Protein AF-A0A967FHE9-F1 (afdb_monomer)

Secondary structure (DSSP, 8-state):
-HHHHHHHHT--EEEE-S-TT--HHHHHHTT-TTS-HHHHHHHHHHHHHHTTGGGGGGEEEE------S-TT---

Sequence (75 aa):
QYLDIGCKYNLPLLLSTPTWRASRERIKKAGYETKDVNADNFRFFDDMRQSYGDYADKIIICGLLSCRGDAYNHA

Solvent-accessible surface area (backbone atoms only — not comparable to full-atom values): 4639 Å² total; per-residue (Å²): 107,69,66,56,52,28,58,77,70,71,45,76,41,83,45,63,33,95,31,52,69,67,44,71,70,50,33,44,76,70,74,38,70,92,52,63,64,65,58,54,42,46,49,56,50,48,56,57,40,57,74,53,53,84,58,30,82,43,51,45,79,40,87,31,77,57,80,93,79,56,92,85,60,88,122

Foldseek 3Di:
DVLVVCLVVVHAEEAEFPCQPVDCVSCVVVVNNVPPVQVVSVVVVLVVLVVSPPSSVRYHYDYHYHDPPPPVPPD

Structure (mmCIF, N/CA/C/O backbone):
data_AF-A0A967FHE9-F1
#
_entry.id   AF-A0A967FHE9-F1
#
loop_
_atom_site.group_PDB
_atom_site.id
_atom_site.type_symbol
_atom_site.label_atom_id
_atom_site.label_alt_id
_atom_site.label_comp_id
_atom_site.label_asym_id
_atom_site.label_entity_id
_atom_site.label_seq_id
_atom_site.pdbx_PDB_ins_code
_atom_site.Cartn_x
_atom_site.Cartn_y
_atom_site.Cartn_z
_atom_site.occupancy
_atom_site.B_iso_or_equiv
_atom_site.auth_seq_id
_atom_site.auth_comp_id
_atom_site.auth_asym_id
_atom_site.auth_atom_id
_atom_site.pdbx_PDB_model_num
ATOM 1 N N . GLN A 1 1 ? 4.146 2.831 14.213 1.00 88.00 1 GLN A N 1
ATOM 2 C CA . GLN A 1 1 ? 3.722 4.075 14.899 1.00 88.00 1 GLN A CA 1
ATOM 3 C C . GLN A 1 1 ? 2.315 4.535 14.506 1.00 88.00 1 GLN A C 1
ATOM 5 O O . GLN A 1 1 ? 1.474 4.590 15.388 1.00 88.00 1 GLN A O 1
ATOM 10 N N . TYR A 1 2 ? 2.015 4.880 13.240 1.00 95.31 2 TYR A N 1
ATOM 11 C CA . TYR A 1 2 ? 0.667 5.371 12.871 1.00 95.31 2 TYR A CA 1
ATOM 12 C C . TYR A 1 2 ? -0.446 4.340 13.098 1.00 95.31 2 TYR A C 1
ATOM 14 O O . TYR A 1 2 ? -1.468 4.673 13.692 1.00 95.31 2 TYR A O 1
ATOM 22 N N . LEU A 1 3 ? -0.222 3.091 12.680 1.00 95.50 3 LEU A N 1
ATOM 23 C CA . LEU A 1 3 ? -1.155 1.988 12.920 1.00 95.50 3 LEU A CA 1
ATOM 24 C C . LEU A 1 3 ? -1.356 1.732 14.422 1.00 95.50 3 LEU A C 1
ATOM 26 O O . LEU A 1 3 ? -2.491 1.592 14.861 1.00 95.50 3 LEU A O 1
ATOM 30 N N . ASP A 1 4 ? -0.283 1.786 15.220 1.00 97.19 4 ASP A N 1
ATOM 31 C CA . ASP A 1 4 ? -0.352 1.621 16.682 1.00 97.19 4 ASP A CA 1
ATOM 32 C C . ASP A 1 4 ? -1.190 2.712 17.352 1.00 97.19 4 ASP A C 1
ATOM 34 O O . ASP A 1 4 ? -1.996 2.423 18.231 1.00 97.19 4 ASP A O 1
ATOM 38 N N . ILE A 1 5 ? -1.023 3.972 16.933 1.00 97.69 5 ILE A N 1
ATOM 39 C CA . ILE A 1 5 ? -1.817 5.099 17.439 1.00 97.69 5 ILE A CA 1
ATOM 40 C C . ILE A 1 5 ? -3.284 4.913 17.046 1.00 97.69 5 ILE A C 1
ATOM 42 O O . ILE A 1 5 ? -4.161 5.021 17.901 1.00 97.69 5 ILE A O 1
ATOM 46 N N . GLY A 1 6 ? -3.553 4.600 15.778 1.00 97.19 6 GLY A N 1
ATOM 47 C CA . GLY A 1 6 ? -4.910 4.361 15.301 1.00 97.19 6 GLY A CA 1
ATOM 48 C C . GLY A 1 6 ? -5.594 3.225 16.064 1.00 97.19 6 GLY A C 1
ATOM 49 O O . GLY A 1 6 ? -6.706 3.404 16.552 1.00 97.19 6 GLY A O 1
ATOM 50 N N . CYS A 1 7 ? -4.890 2.110 16.276 1.00 97.88 7 CYS A N 1
ATOM 51 C CA . CYS A 1 7 ? -5.386 0.970 17.041 1.00 97.88 7 CYS A CA 1
ATOM 52 C C . CYS A 1 7 ? -5.631 1.340 18.510 1.00 97.88 7 CYS A C 1
ATOM 54 O O . CYS A 1 7 ? -6.713 1.094 19.038 1.00 97.88 7 CYS A O 1
ATOM 56 N N . LYS A 1 8 ? -4.657 1.986 19.167 1.00 98.19 8 LYS A N 1
ATOM 57 C CA . LYS A 1 8 ? -4.737 2.386 20.582 1.00 98.19 8 LYS A CA 1
ATOM 58 C C . LYS A 1 8 ? -5.927 3.300 20.869 1.00 98.19 8 LYS A C 1
ATOM 60 O O . LYS A 1 8 ? -6.537 3.185 21.928 1.00 98.19 8 LYS A O 1
ATOM 65 N N . TYR A 1 9 ? -6.233 4.217 19.955 1.00 97.94 9 TYR A N 1
ATOM 66 C CA . TYR A 1 9 ? -7.319 5.189 20.111 1.00 97.94 9 TYR A CA 1
ATOM 67 C C . TYR A 1 9 ? -8.563 4.850 19.278 1.00 97.94 9 TYR A C 1
ATOM 69 O O . TYR A 1 9 ? -9.504 5.638 19.240 1.00 97.94 9 TYR A O 1
ATOM 77 N N . ASN A 1 10 ? -8.590 3.674 18.643 1.00 97.50 10 ASN A N 1
ATOM 78 C CA . ASN A 1 10 ? -9.696 3.171 17.829 1.00 97.50 10 ASN A CA 1
ATOM 79 C C . ASN A 1 10 ? -10.150 4.129 16.702 1.00 97.50 10 ASN A C 1
ATOM 81 O O . ASN A 1 10 ? -11.343 4.217 16.393 1.00 97.50 10 ASN A O 1
ATOM 85 N N . LEU A 1 11 ? -9.204 4.863 16.109 1.00 98.12 11 LEU A N 1
ATOM 86 C CA . LEU A 1 11 ? -9.453 5.861 15.064 1.00 98.12 11 LEU A CA 1
ATOM 87 C C . LEU A 1 11 ? -9.401 5.214 13.673 1.00 98.12 11 LEU A C 1
ATOM 89 O O . LEU A 1 11 ? -8.514 4.405 13.437 1.00 98.12 11 LEU A O 1
ATOM 93 N N . PRO A 1 12 ? -10.284 5.570 12.725 1.00 97.75 12 PRO A N 1
ATOM 94 C CA . PRO A 1 12 ? -10.145 5.109 11.346 1.00 97.75 12 PRO A CA 1
ATOM 95 C C . PRO A 1 12 ? -8.871 5.677 10.704 1.00 97.75 12 PRO A C 1
ATOM 97 O O . PRO A 1 12 ? -8.506 6.830 10.949 1.00 97.75 12 PRO A O 1
ATOM 100 N N . LEU A 1 13 ? -8.210 4.882 9.857 1.00 97.75 13 LEU A N 1
ATOM 101 C CA . LEU A 1 13 ? -6.959 5.265 9.204 1.00 97.75 13 LEU A CA 1
ATOM 102 C C . LEU A 1 13 ? -7.036 5.087 7.687 1.00 97.75 13 LEU A C 1
ATOM 104 O O . LEU A 1 13 ? -7.352 4.011 7.187 1.00 97.75 13 LEU A O 1
ATOM 108 N N . LEU A 1 14 ? -6.654 6.136 6.960 1.00 97.38 14 LEU A N 1
ATOM 109 C CA . LEU A 1 14 ? -6.356 6.065 5.535 1.00 97.38 14 LEU A CA 1
ATOM 110 C C . LEU A 1 14 ? -4.843 5.917 5.351 1.00 97.38 14 LEU A C 1
ATOM 112 O O . LEU A 1 14 ? -4.081 6.811 5.722 1.00 97.38 14 LEU A O 1
ATOM 116 N N . LEU A 1 15 ? -4.408 4.796 4.783 1.00 96.38 15 LEU A N 1
ATOM 117 C CA . LEU A 1 15 ? -3.006 4.479 4.559 1.00 96.38 15 LEU A CA 1
ATOM 118 C C . LEU A 1 15 ? -2.684 4.517 3.061 1.00 96.38 15 LEU A C 1
ATOM 120 O O . LEU A 1 15 ? -3.029 3.622 2.293 1.00 96.38 15 LEU A O 1
ATOM 124 N N . SER A 1 16 ? -1.993 5.570 2.645 1.00 97.06 16 SER A N 1
ATOM 125 C CA . SER A 1 16 ? -1.569 5.752 1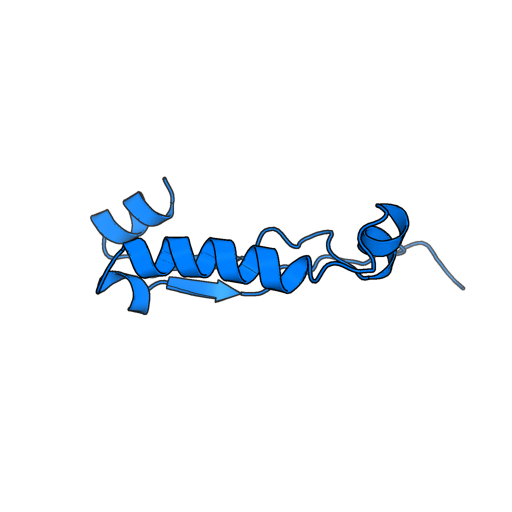.259 1.00 97.06 16 SER A CA 1
ATOM 126 C C . SER A 1 16 ? -0.293 4.958 0.980 1.00 97.06 16 SER A C 1
ATOM 128 O O . SER A 1 16 ? 0.726 5.213 1.623 1.00 97.06 16 SER A O 1
ATOM 130 N N . THR A 1 17 ? -0.325 4.021 0.025 1.00 97.50 17 THR A N 1
ATOM 131 C CA . THR A 1 17 ? 0.843 3.212 -0.363 1.00 97.50 17 THR A CA 1
ATOM 132 C C . THR A 1 17 ? 2.036 4.110 -0.700 1.00 97.50 17 THR A C 1
ATOM 134 O O . THR A 1 17 ? 1.849 5.211 -1.225 1.00 97.50 17 THR A O 1
ATOM 137 N N . PRO A 1 18 ? 3.285 3.677 -0.459 1.00 96.19 18 PRO A N 1
ATOM 138 C CA . PRO A 1 18 ? 4.481 4.477 -0.731 1.00 96.19 18 PRO A CA 1
ATOM 139 C C . PRO A 1 18 ? 4.824 4.487 -2.238 1.00 96.19 18 PRO A C 1
ATOM 141 O O . PRO A 1 18 ? 5.933 4.184 -2.667 1.00 96.19 18 PRO A O 1
ATOM 144 N N . THR A 1 19 ? 3.851 4.866 -3.066 1.00 97.25 19 THR A N 1
ATOM 145 C CA . THR A 1 19 ? 3.868 4.793 -4.535 1.00 97.25 19 THR A CA 1
ATOM 146 C C . THR A 1 19 ? 3.880 6.170 -5.202 1.00 97.25 19 THR A C 1
ATOM 148 O O . THR A 1 19 ? 3.731 6.262 -6.416 1.00 97.25 19 THR A O 1
ATOM 151 N N . TRP A 1 20 ? 4.132 7.252 -4.450 1.00 96.19 20 TRP A N 1
ATOM 152 C CA . TRP A 1 20 ? 4.116 8.644 -4.943 1.00 96.19 20 TRP A CA 1
ATOM 153 C C . TRP A 1 20 ? 4.852 8.837 -6.281 1.00 96.19 20 TRP A C 1
ATOM 155 O O . TRP A 1 20 ? 4.408 9.598 -7.142 1.00 96.19 20 TRP A O 1
ATOM 165 N N . ARG A 1 21 ? 5.997 8.158 -6.462 1.00 94.62 21 ARG A N 1
ATOM 166 C CA . ARG A 1 21 ? 6.838 8.210 -7.673 1.00 94.62 21 ARG A CA 1
ATOM 167 C C . ARG A 1 21 ? 6.825 6.919 -8.499 1.00 94.62 21 ARG A C 1
ATOM 169 O O . ARG A 1 21 ? 7.594 6.826 -9.451 1.00 94.62 21 ARG A O 1
ATOM 176 N N . ALA A 1 22 ? 5.963 5.955 -8.193 1.00 96.00 22 ALA A N 1
ATOM 177 C CA . ALA A 1 22 ? 5.905 4.650 -8.855 1.00 96.00 22 ALA A CA 1
ATOM 178 C C . ALA A 1 22 ? 5.130 4.693 -10.191 1.00 96.00 22 ALA A C 1
ATOM 180 O O . ALA A 1 22 ? 4.329 3.812 -10.507 1.00 96.00 22 ALA A O 1
ATOM 181 N N . SER A 1 23 ? 5.366 5.733 -11.000 1.00 95.12 23 SER A N 1
ATOM 182 C CA . SER A 1 23 ? 4.851 5.792 -12.368 1.00 95.12 23 SER A CA 1
ATOM 183 C C . SER A 1 23 ? 5.653 4.861 -13.275 1.00 95.12 23 SER A C 1
ATOM 185 O O . SER A 1 23 ? 6.850 4.652 -13.070 1.00 95.12 23 SER A O 1
ATOM 187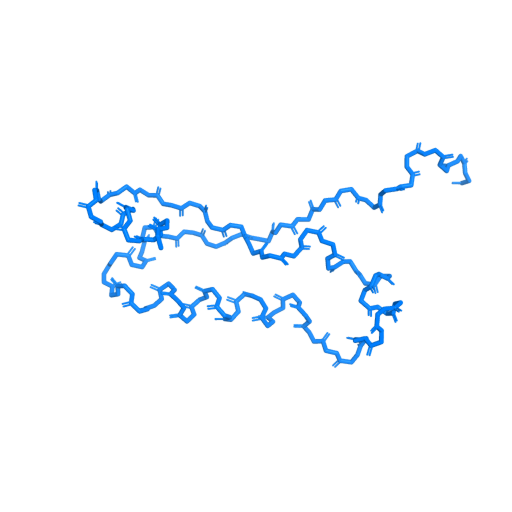 N N . ARG A 1 24 ? 5.015 4.342 -14.330 1.00 94.81 24 ARG A N 1
ATOM 188 C CA . ARG A 1 24 ? 5.647 3.419 -15.289 1.00 94.81 24 ARG A CA 1
ATOM 189 C C . ARG A 1 24 ? 6.984 3.939 -15.831 1.00 94.81 24 ARG A C 1
ATOM 191 O O . ARG A 1 24 ? 7.954 3.193 -15.890 1.00 94.81 24 ARG A O 1
ATOM 198 N N . GLU A 1 25 ? 7.050 5.220 -16.193 1.00 94.56 25 GLU A N 1
ATOM 199 C CA . GLU A 1 25 ? 8.274 5.852 -16.707 1.00 94.56 25 GLU A CA 1
ATOM 200 C C . GLU A 1 25 ? 9.414 5.839 -15.686 1.00 94.56 25 GLU A C 1
ATOM 202 O O . GLU A 1 25 ? 10.561 5.578 -16.040 1.00 94.56 25 GLU A O 1
ATOM 207 N N . ARG A 1 26 ? 9.105 6.116 -14.415 1.00 95.19 26 ARG A N 1
ATOM 208 C CA . ARG A 1 26 ? 10.093 6.147 -13.331 1.00 95.19 26 ARG A CA 1
ATOM 209 C C . ARG A 1 26 ? 10.542 4.744 -12.943 1.00 95.19 26 ARG A C 1
ATOM 211 O O . ARG A 1 26 ? 11.737 4.536 -12.784 1.00 95.19 26 ARG A O 1
ATOM 218 N N . ILE A 1 27 ? 9.611 3.792 -12.878 1.00 97.00 27 ILE A N 1
ATOM 219 C CA . ILE A 1 27 ? 9.905 2.369 -12.654 1.00 97.00 27 ILE 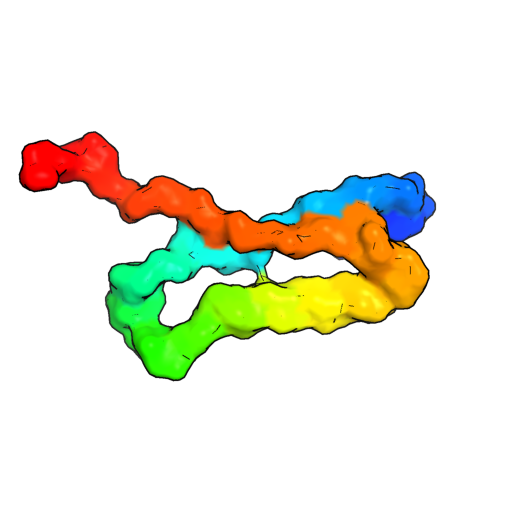A CA 1
ATOM 220 C C . ILE A 1 27 ? 10.861 1.852 -13.734 1.00 97.00 27 ILE A C 1
ATOM 222 O O . ILE A 1 27 ? 11.890 1.267 -13.407 1.00 97.00 27 ILE A O 1
ATOM 226 N N . LYS A 1 28 ? 10.576 2.143 -15.010 1.00 97.62 28 LYS A N 1
ATOM 227 C CA . LYS A 1 28 ? 11.453 1.768 -16.127 1.00 97.62 28 LYS A CA 1
ATOM 228 C C . LYS A 1 28 ? 12.825 2.439 -16.038 1.00 97.62 28 LYS A C 1
ATOM 230 O O . LYS A 1 28 ? 13.839 1.777 -16.194 1.00 97.62 28 LYS A O 1
ATOM 235 N N . LYS A 1 29 ? 12.885 3.747 -15.757 1.00 96.69 29 LYS A N 1
ATOM 236 C CA . LYS A 1 29 ? 14.167 4.464 -15.582 1.00 96.69 29 LYS A CA 1
ATOM 237 C C . LYS A 1 29 ? 15.004 3.914 -14.422 1.00 96.69 29 LYS A C 1
ATOM 239 O O . LYS A 1 29 ? 16.221 4.039 -14.458 1.00 96.69 29 LYS A O 1
ATOM 244 N N . ALA A 1 30 ? 14.362 3.328 -13.414 1.00 96.75 30 ALA A N 1
ATOM 245 C CA . ALA A 1 30 ? 15.018 2.690 -12.280 1.00 96.75 30 ALA A CA 1
ATOM 246 C C . ALA A 1 30 ? 15.389 1.210 -12.523 1.00 96.75 30 ALA A C 1
ATOM 248 O O . ALA A 1 30 ? 15.981 0.605 -11.635 1.00 96.75 30 ALA A O 1
ATOM 249 N N . GLY A 1 31 ? 15.062 0.629 -13.687 1.00 98.12 31 GLY A N 1
ATOM 250 C CA . GLY A 1 31 ? 15.380 -0.764 -1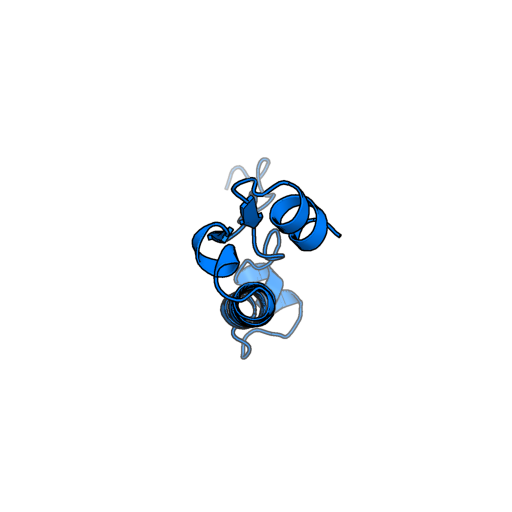4.034 1.00 98.12 31 GLY A CA 1
ATOM 251 C C . GLY A 1 31 ? 14.459 -1.816 -13.403 1.00 98.12 31 GLY A C 1
ATOM 252 O O . GLY A 1 31 ? 14.866 -2.964 -13.228 1.00 98.12 31 GLY A O 1
ATOM 253 N N . TYR A 1 32 ? 13.238 -1.433 -13.014 1.00 97.69 32 TYR A N 1
ATOM 254 C CA . TYR A 1 32 ? 12.259 -2.313 -12.361 1.00 97.69 32 TYR A CA 1
ATOM 255 C C . TYR A 1 32 ? 11.024 -2.594 -13.230 1.00 97.69 32 TYR A C 1
ATOM 257 O O . TYR A 1 32 ? 9.967 -2.940 -12.714 1.00 97.69 32 TYR A O 1
ATOM 265 N N . GLU A 1 33 ? 11.110 -2.449 -14.552 1.00 96.75 33 GLU A N 1
ATOM 266 C CA . GLU A 1 33 ? 9.975 -2.612 -15.473 1.00 96.75 33 GLU A CA 1
ATOM 267 C C . GLU A 1 33 ? 9.348 -4.013 -15.475 1.00 96.75 33 GLU A C 1
ATOM 269 O O . GLU A 1 33 ? 8.203 -4.164 -15.892 1.00 96.75 33 GLU A O 1
ATOM 274 N N . THR A 1 34 ? 10.074 -5.027 -15.000 1.00 97.62 34 THR A N 1
ATOM 275 C CA . THR A 1 34 ? 9.578 -6.403 -14.845 1.00 97.62 34 THR A CA 1
ATOM 276 C C . THR A 1 34 ? 8.948 -6.664 -13.475 1.00 97.62 34 THR A C 1
ATOM 278 O O . THR A 1 34 ? 8.450 -7.762 -13.229 1.00 97.62 34 THR A O 1
ATOM 281 N N . LYS A 1 35 ? 8.976 -5.681 -12.565 1.00 97.31 35 LYS A N 1
ATOM 282 C CA . LYS A 1 35 ? 8.417 -5.774 -11.215 1.00 97.31 35 LYS A CA 1
ATOM 283 C C . LYS A 1 35 ? 7.100 -5.019 -11.126 1.00 97.31 35 LYS A C 1
ATOM 285 O O . LYS A 1 35 ? 6.976 -3.890 -11.601 1.00 97.31 35 LYS A O 1
ATOM 290 N N . ASP A 1 36 ? 6.140 -5.611 -10.427 1.00 97.38 36 ASP A N 1
ATOM 291 C CA . ASP A 1 36 ? 4.900 -4.931 -10.071 1.00 97.38 36 ASP A CA 1
ATOM 292 C C . ASP A 1 36 ? 5.092 -4.116 -8.787 1.00 97.38 36 ASP A C 1
ATOM 294 O O . ASP A 1 36 ? 4.586 -4.446 -7.716 1.00 97.38 36 ASP A O 1
ATOM 298 N N . VAL A 1 37 ? 5.864 -3.032 -8.906 1.00 97.75 37 VAL A N 1
ATOM 299 C CA . VAL A 1 37 ? 6.242 -2.174 -7.772 1.00 97.75 37 VAL A CA 1
ATOM 300 C C . VAL A 1 37 ? 5.011 -1.651 -7.026 1.00 97.75 37 VAL A C 1
ATOM 302 O O . VAL A 1 37 ? 5.044 -1.517 -5.807 1.00 97.75 37 VAL A O 1
ATOM 305 N N . ASN A 1 38 ? 3.911 -1.356 -7.725 1.00 97.75 38 ASN A N 1
ATOM 306 C CA . ASN A 1 38 ? 2.699 -0.864 -7.070 1.00 97.75 38 ASN A CA 1
ATOM 307 C C . ASN A 1 38 ? 2.016 -1.968 -6.254 1.00 97.75 38 ASN A C 1
ATOM 309 O O . ASN A 1 38 ? 1.666 -1.726 -5.098 1.00 97.75 38 ASN A O 1
ATOM 313 N N . ALA A 1 39 ? 1.873 -3.177 -6.807 1.00 97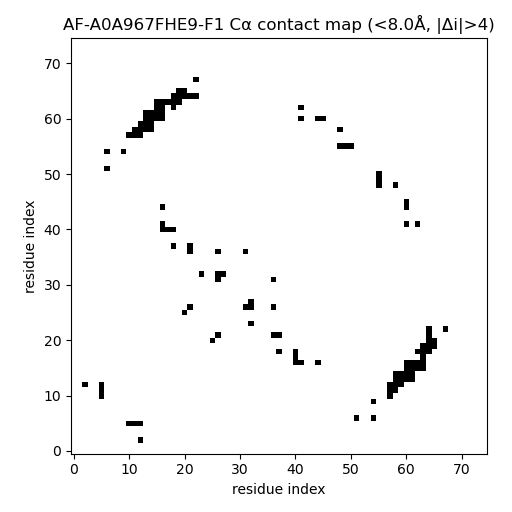.94 39 ALA A N 1
ATOM 314 C CA . ALA A 1 39 ? 1.276 -4.284 -6.067 1.00 97.94 39 ALA A CA 1
ATOM 315 C C . ALA A 1 39 ? 2.157 -4.758 -4.906 1.00 97.94 39 ALA A C 1
ATOM 317 O O . ALA A 1 39 ? 1.623 -5.089 -3.854 1.00 97.94 39 ALA A O 1
ATOM 318 N N . ASP A 1 40 ? 3.483 -4.746 -5.047 1.00 98.06 40 ASP A N 1
ATOM 319 C CA . ASP A 1 40 ? 4.395 -5.104 -3.952 1.00 98.06 40 ASP A CA 1
ATOM 320 C C . ASP A 1 40 ? 4.227 -4.161 -2.753 1.00 98.06 40 ASP A C 1
ATOM 322 O O . ASP A 1 40 ? 4.157 -4.605 -1.608 1.00 98.06 40 ASP A O 1
ATOM 326 N N . ASN A 1 41 ? 4.065 -2.861 -3.013 1.00 98.00 41 ASN A N 1
ATOM 327 C CA . ASN A 1 41 ? 3.800 -1.876 -1.965 1.00 98.00 41 ASN A CA 1
ATOM 328 C C . ASN A 1 41 ? 2.407 -2.024 -1.337 1.00 98.00 41 ASN A C 1
ATOM 330 O O . ASN A 1 41 ? 2.259 -1.800 -0.137 1.00 98.00 41 ASN A O 1
ATOM 334 N N . PHE A 1 42 ? 1.395 -2.414 -2.119 1.00 98.25 42 PHE A N 1
ATOM 335 C CA . PHE A 1 42 ? 0.085 -2.765 -1.570 1.00 98.25 42 PHE A CA 1
ATOM 336 C C . PHE A 1 42 ? 0.174 -3.994 -0.661 1.00 98.25 42 PHE A C 1
ATOM 338 O O . PHE A 1 42 ? -0.274 -3.916 0.476 1.00 98.25 42 PHE A O 1
ATOM 345 N N . ARG A 1 43 ? 0.787 -5.092 -1.128 1.00 98.31 43 ARG A N 1
ATOM 346 C CA . ARG A 1 43 ? 0.929 -6.344 -0.363 1.00 98.31 43 ARG A CA 1
ATOM 347 C C . ARG A 1 43 ? 1.640 -6.104 0.962 1.00 98.31 43 ARG A C 1
ATOM 349 O O . ARG A 1 43 ? 1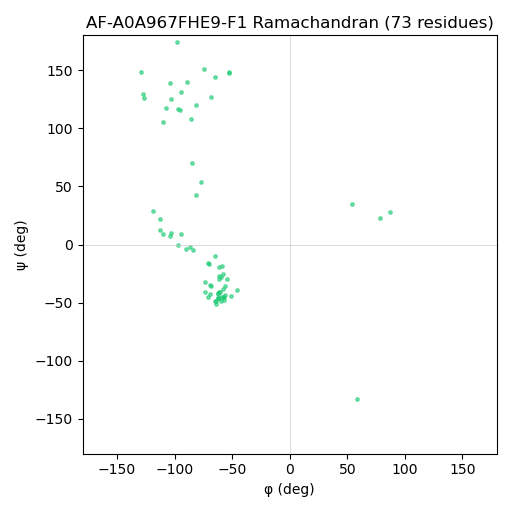.133 -6.512 1.994 1.00 98.31 43 ARG A O 1
ATOM 356 N N . PHE A 1 44 ? 2.734 -5.342 0.948 1.00 97.75 44 PHE A N 1
ATOM 357 C CA . PHE A 1 44 ? 3.445 -4.969 2.170 1.00 97.75 44 PHE A CA 1
ATOM 358 C C . PHE A 1 44 ? 2.540 -4.253 3.191 1.00 97.75 44 PHE A C 1
ATOM 360 O O . PHE A 1 44 ? 2.573 -4.555 4.383 1.00 97.75 44 PHE A O 1
ATOM 367 N N . PHE A 1 45 ? 1.707 -3.313 2.738 1.00 97.44 45 PHE A N 1
ATOM 368 C CA . PHE A 1 45 ? 0.762 -2.615 3.614 1.00 97.44 45 PHE A CA 1
ATOM 369 C C . PHE A 1 45 ? -0.422 -3.480 4.030 1.00 97.44 45 PHE A C 1
ATOM 371 O O . PHE A 1 45 ? -0.919 -3.311 5.142 1.00 97.44 45 PHE A O 1
ATOM 378 N N . ASP A 1 46 ? -0.867 -4.393 3.174 1.00 98.00 46 ASP A N 1
ATOM 379 C CA . ASP A 1 46 ? -1.944 -5.319 3.494 1.00 98.00 46 ASP A CA 1
ATOM 380 C C . ASP A 1 46 ? -1.506 -6.339 4.548 1.00 98.00 46 ASP A C 1
ATOM 382 O O . ASP A 1 46 ? -2.218 -6.531 5.529 1.00 98.00 46 ASP A O 1
ATOM 386 N N . ASP A 1 47 ? -0.291 -6.879 4.440 1.00 98.25 47 ASP A N 1
ATOM 387 C CA . ASP A 1 47 ? 0.312 -7.745 5.461 1.00 98.25 47 ASP A CA 1
ATOM 388 C C . ASP A 1 47 ? 0.404 -7.014 6.811 1.00 98.25 47 ASP A C 1
ATOM 390 O O . ASP A 1 47 ? 0.007 -7.536 7.857 1.00 98.25 47 ASP A O 1
ATOM 394 N N . MET A 1 48 ? 0.858 -5.754 6.794 1.00 96.75 48 MET A N 1
ATOM 395 C CA . MET A 1 48 ? 0.865 -4.907 7.987 1.00 96.75 48 MET A CA 1
ATOM 396 C C . MET A 1 48 ? -0.547 -4.683 8.535 1.00 96.75 48 MET A C 1
ATOM 398 O O . MET A 1 48 ? -0.745 -4.811 9.737 1.00 96.75 48 MET A O 1
ATOM 402 N N . ARG A 1 49 ? -1.534 -4.370 7.689 1.00 97.50 49 ARG A N 1
ATOM 403 C CA . ARG A 1 49 ? -2.932 -4.155 8.090 1.00 97.50 49 ARG A CA 1
ATOM 404 C C . ARG A 1 49 ? -3.517 -5.397 8.760 1.00 97.50 49 ARG A C 1
ATOM 406 O O . ARG A 1 49 ? -4.093 -5.283 9.839 1.00 97.50 49 ARG A O 1
ATOM 413 N N . GLN A 1 50 ? -3.343 -6.564 8.145 1.00 97.75 50 GLN A N 1
ATOM 414 C CA . GLN A 1 50 ? -3.850 -7.842 8.648 1.00 97.75 50 GLN A CA 1
ATOM 415 C C . GLN A 1 50 ? -3.252 -8.209 10.014 1.00 97.75 50 GLN A C 1
ATOM 417 O O . GLN A 1 50 ? -3.932 -8.818 10.837 1.00 97.75 50 GLN A O 1
ATOM 422 N N . SER A 1 51 ? -2.021 -7.775 10.309 1.00 97.44 51 SER A N 1
ATOM 423 C CA . SER A 1 51 ? -1.391 -8.018 11.615 1.00 97.44 51 SER A CA 1
ATOM 424 C C . SER A 1 51 ? -2.084 -7.333 12.809 1.00 97.44 51 SER A C 1
ATOM 426 O O . SER A 1 51 ? -1.781 -7.670 13.951 1.00 97.44 51 SER A O 1
ATOM 428 N N . TYR A 1 52 ? -3.044 -6.425 12.574 1.00 97.56 52 TYR A N 1
ATOM 429 C CA . TYR A 1 52 ? -3.825 -5.750 13.624 1.00 97.56 52 TYR A CA 1
ATOM 430 C C . TYR A 1 52 ? -5.177 -6.425 13.940 1.00 97.56 52 TYR A C 1
ATOM 432 O O . TYR A 1 52 ? -5.976 -5.860 14.691 1.00 97.56 52 TYR A O 1
ATOM 440 N N . GLY A 1 53 ? -5.450 -7.622 13.404 1.00 96.81 53 GLY A N 1
ATOM 441 C CA . GLY A 1 53 ? -6.673 -8.381 13.706 1.00 96.81 53 GLY A CA 1
ATOM 442 C C . GLY A 1 53 ? -7.944 -7.595 13.370 1.00 96.81 53 GLY A C 1
ATOM 443 O O . GLY A 1 53 ? -8.017 -6.978 12.313 1.00 96.81 53 GLY A O 1
ATOM 444 N N . ASP A 1 54 ? -8.918 -7.555 14.281 1.00 97.25 54 ASP A N 1
ATOM 445 C CA . ASP A 1 54 ? -10.213 -6.877 14.077 1.00 97.25 54 ASP A CA 1
ATOM 446 C C . ASP A 1 54 ? -10.086 -5.378 13.742 1.00 97.25 54 ASP A C 1
ATOM 448 O O . ASP A 1 54 ? -10.954 -4.789 13.099 1.00 97.25 54 ASP A O 1
ATOM 452 N N . TYR A 1 55 ? -8.992 -4.724 14.151 1.00 98.06 55 TYR A N 1
ATOM 453 C CA . TYR A 1 55 ? -8.756 -3.319 13.812 1.00 98.06 55 TYR A CA 1
ATOM 454 C C . TYR A 1 55 ? -8.431 -3.115 12.316 1.00 98.06 55 TYR A C 1
ATOM 456 O O . TYR A 1 55 ? -8.579 -2.004 11.800 1.00 98.06 55 TYR A O 1
ATOM 464 N N . ALA A 1 56 ? -8.062 -4.177 11.588 1.00 97.81 56 ALA A N 1
ATOM 465 C CA . ALA A 1 56 ? -7.808 -4.162 10.146 1.00 97.81 56 ALA A CA 1
ATOM 466 C C . ALA A 1 56 ? -8.980 -3.604 9.322 1.00 97.81 56 ALA A C 1
ATOM 468 O O . ALA A 1 56 ? -8.744 -2.992 8.278 1.00 97.81 56 ALA A O 1
AT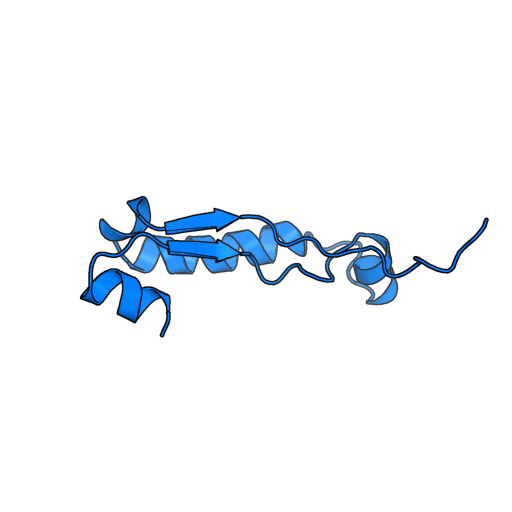OM 469 N N . ASP A 1 57 ? -10.217 -3.763 9.800 1.00 97.56 57 ASP A N 1
ATOM 470 C CA . ASP A 1 57 ? -11.437 -3.281 9.136 1.00 97.56 57 ASP A CA 1
ATOM 471 C C . ASP A 1 57 ? -11.576 -1.750 9.167 1.00 97.56 57 ASP A C 1
ATOM 473 O O . ASP A 1 57 ? -12.351 -1.166 8.410 1.00 97.56 57 ASP A O 1
ATOM 477 N N . LYS A 1 58 ? -10.803 -1.071 10.025 1.00 98.19 58 LYS A N 1
ATOM 478 C CA . LYS A 1 58 ? -10.772 0.398 10.143 1.00 98.19 58 LYS A CA 1
ATOM 479 C C . LYS A 1 58 ? -9.639 1.050 9.360 1.00 98.19 58 LYS A C 1
ATOM 481 O O . LYS A 1 58 ? -9.506 2.276 9.384 1.00 98.19 58 LYS A O 1
ATOM 486 N N . ILE A 1 59 ? -8.818 0.248 8.686 1.00 98.25 59 ILE A N 1
ATOM 487 C CA . ILE A 1 59 ? -7.687 0.710 7.889 1.00 98.25 59 ILE A CA 1
ATOM 488 C C . ILE A 1 59 ? -8.039 0.549 6.413 1.00 98.25 59 ILE A C 1
ATOM 490 O O . ILE A 1 59 ? -8.210 -0.560 5.913 1.00 98.25 59 ILE A O 1
ATOM 494 N N . ILE A 1 60 ? -8.088 1.665 5.694 1.00 98.19 60 ILE A N 1
ATOM 495 C CA . ILE A 1 60 ? -8.305 1.689 4.248 1.00 98.19 60 ILE A CA 1
ATOM 496 C C . ILE A 1 60 ? -6.963 1.956 3.572 1.00 98.19 60 ILE A C 1
ATOM 498 O O . ILE A 1 60 ? -6.311 2.957 3.866 1.00 98.19 60 ILE A O 1
ATOM 502 N N . ILE A 1 61 ? -6.555 1.079 2.653 1.00 98.19 61 ILE A N 1
ATOM 503 C CA . ILE A 1 61 ? -5.341 1.267 1.849 1.00 98.19 61 ILE A CA 1
ATOM 504 C C . ILE A 1 61 ? -5.716 1.928 0.522 1.00 98.19 61 ILE A C 1
ATOM 506 O O . ILE A 1 61 ? -6.626 1.475 -0.173 1.00 98.19 61 ILE A O 1
ATOM 510 N N . CYS A 1 62 ? -4.996 2.982 0.143 1.00 97.56 62 CYS A N 1
ATOM 511 C CA . CYS A 1 62 ? -5.190 3.669 -1.133 1.00 97.56 62 CYS A CA 1
ATOM 512 C C . CYS A 1 62 ? -3.880 3.835 -1.897 1.00 97.56 62 CYS A C 1
ATOM 514 O O . CYS A 1 62 ? -2.819 4.026 -1.308 1.00 97.56 62 CYS A O 1
ATOM 516 N N . GLY A 1 63 ? -3.968 3.819 -3.227 1.00 96.69 63 GLY A N 1
ATOM 517 C CA . GLY A 1 63 ? -2.842 4.148 -4.092 1.00 96.69 63 GLY A CA 1
ATOM 518 C C . GLY A 1 63 ? -2.475 5.628 -3.990 1.00 96.69 63 GLY A C 1
ATOM 519 O O . GLY A 1 63 ? -3.328 6.489 -4.196 1.00 96.69 63 GLY A O 1
ATOM 520 N N . LEU A 1 64 ? -1.206 5.937 -3.718 1.00 96.94 64 LEU A N 1
ATOM 521 C CA . LEU A 1 64 ? -0.696 7.309 -3.776 1.00 96.94 64 LEU A CA 1
ATOM 522 C C . LEU A 1 64 ? -0.062 7.576 -5.133 1.00 96.94 64 LEU A C 1
ATOM 524 O O . LEU A 1 64 ? 0.967 6.980 -5.454 1.00 96.94 64 LEU A O 1
ATOM 528 N N . LEU A 1 65 ? -0.630 8.501 -5.901 1.00 93.00 65 LEU A N 1
ATOM 529 C CA . LEU A 1 65 ? -0.065 8.942 -7.170 1.00 93.00 65 LEU A CA 1
ATOM 530 C C . LEU A 1 65 ? 0.084 10.459 -7.169 1.00 93.00 65 LEU A C 1
ATOM 532 O O . LEU A 1 65 ? -0.871 11.189 -6.921 1.00 93.00 65 LEU A O 1
ATOM 536 N N . SER A 1 66 ? 1.295 10.927 -7.453 1.00 92.62 66 SER A N 1
ATOM 537 C CA . SER A 1 66 ? 1.571 12.352 -7.612 1.00 92.62 66 SER A CA 1
ATOM 538 C C . SER A 1 66 ? 1.586 12.766 -9.079 1.00 92.62 66 SER A C 1
ATOM 540 O O . SER A 1 66 ? 1.543 11.934 -9.988 1.00 92.62 66 SER A O 1
ATOM 542 N N . CYS A 1 67 ? 1.719 14.070 -9.305 1.00 91.69 67 CYS A N 1
ATOM 543 C CA . CYS A 1 67 ? 1.918 14.651 -10.619 1.00 91.69 67 CYS A CA 1
ATOM 544 C C . CYS A 1 67 ? 3.104 13.990 -11.343 1.00 91.69 67 CYS A C 1
ATOM 546 O O . CYS A 1 67 ? 4.130 13.622 -10.749 1.00 91.69 67 CYS A O 1
ATOM 548 N N . ARG A 1 68 ? 3.003 13.900 -12.673 1.00 91.25 68 ARG A N 1
ATOM 549 C CA . ARG A 1 68 ? 4.101 13.418 -13.520 1.00 91.25 68 ARG A CA 1
ATOM 550 C C . ARG A 1 68 ? 5.351 14.294 -13.383 1.00 91.25 68 ARG A C 1
ATOM 55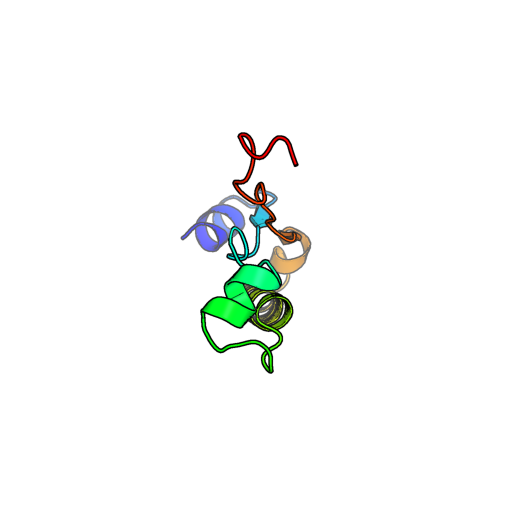2 O O . ARG A 1 68 ? 6.454 13.756 -13.411 1.00 91.25 68 ARG A O 1
ATOM 559 N N . GLY A 1 69 ? 5.194 15.578 -13.058 1.00 89.50 69 GLY A N 1
ATOM 560 C CA . GLY A 1 69 ? 6.303 16.506 -12.803 1.00 89.50 69 GLY A CA 1
ATOM 561 C C . GLY A 1 69 ? 6.814 17.180 -14.076 1.00 89.50 69 GLY A C 1
ATOM 562 O O . GLY A 1 69 ? 7.985 17.522 -14.162 1.00 89.50 69 GLY A O 1
ATOM 563 N N . ASP A 1 70 ? 5.933 17.337 -15.056 1.00 91.06 70 ASP A N 1
ATOM 564 C CA . ASP A 1 70 ? 6.156 17.892 -16.389 1.00 91.06 70 ASP A CA 1
ATOM 565 C C . ASP A 1 70 ? 5.297 19.144 -16.631 1.00 91.06 70 ASP A C 1
ATOM 567 O O . ASP A 1 70 ? 4.957 19.454 -17.763 1.00 91.06 70 ASP A O 1
ATOM 571 N N . ALA A 1 71 ? 4.966 19.889 -15.570 1.00 91.12 71 ALA A N 1
ATOM 572 C CA . ALA A 1 71 ? 4.068 21.049 -15.630 1.00 91.12 71 ALA A CA 1
ATOM 573 C C . ALA A 1 71 ? 4.535 22.181 -16.573 1.00 91.12 71 ALA A C 1
ATOM 575 O O . ALA A 1 71 ? 3.729 23.020 -16.957 1.00 91.12 71 ALA A O 1
ATOM 576 N N . TYR A 1 72 ? 5.819 22.204 -16.939 1.00 91.31 72 TYR A N 1
ATOM 577 C CA . TYR A 1 72 ? 6.408 23.168 -17.878 1.00 91.31 72 TYR A CA 1
ATOM 578 C C . TYR A 1 72 ? 6.657 22.575 -19.269 1.00 91.31 72 TYR A C 1
ATOM 580 O O . TYR A 1 72 ? 7.355 23.174 -20.083 1.00 91.31 72 TYR A O 1
ATOM 588 N N . ASN A 1 73 ? 6.145 21.375 -19.542 1.00 90.25 73 ASN A N 1
ATOM 589 C CA . ASN A 1 73 ? 6.194 20.803 -20.874 1.00 90.25 73 ASN A CA 1
ATOM 590 C C . ASN A 1 73 ? 4.993 21.315 -21.682 1.00 90.25 73 ASN A C 1
ATOM 592 O O . ASN A 1 73 ? 3.860 20.935 -21.410 1.00 90.25 73 ASN A O 1
ATOM 596 N N . HIS A 1 74 ? 5.259 22.196 -22.648 1.00 80.44 74 HIS A N 1
ATOM 597 C CA . HIS A 1 74 ? 4.252 22.763 -23.556 1.00 80.44 74 HIS A CA 1
ATOM 598 C C . HIS A 1 74 ? 3.959 21.864 -24.773 1.00 80.44 74 HIS A C 1
ATOM 600 O O . HIS A 1 74 ? 3.128 22.240 -25.599 1.00 80.44 74 HIS A O 1
ATOM 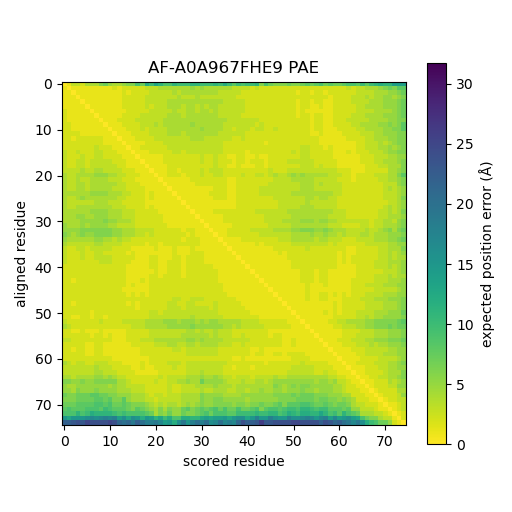606 N N . ALA A 1 75 ? 4.701 20.759 -24.921 1.00 69.06 75 ALA A N 1
ATOM 607 C CA . ALA A 1 75 ? 4.595 19.833 -26.047 1.00 69.06 75 ALA A CA 1
ATOM 608 C C . ALA A 1 75 ? 3.288 19.032 -26.046 1.00 69.06 75 ALA A C 1
ATOM 610 O O . ALA A 1 75 ? 2.816 18.668 -24.944 1.00 69.06 75 ALA A O 1
#

pLDDT: mean 95.79, std 4.3, range [69.06, 98.31]

Radius of gyration: 15.73 Å; Cα contacts (8 Å, |Δi|>4): 65; chains: 1; bounding box: 27×32×47 Å

Mean predicted aligned error: 3.13 Å